Protein AF-A0AAW6LX76-F1 (afdb_monomer_lite)

pLDDT: mean 76.54, std 14.99, range [46.91, 90.88]

Sequence (80 aa):
MLSKFRREAAVLAAYLSQFDNTDTAYAQQSPYVGMTDKTRAQMHADYQQACRWLAAIEYTDADIAALAHMRRRYGFPTEP

Foldseek 3Di:
DLVVQLVLLVVLLVVLVVLVPPPVVVVVVPPCPPDDVVNSVVSVVSNVLSVCSNVDPDDDVVSVVVSLVVCVVVVHDPDD

Radius of gyration: 13.62 Å; chains: 1; bounding box: 27×22×40 Å

Structure (mmCIF, N/CA/C/O backbone):
data_AF-A0AAW6LX76-F1
#
_entry.id   AF-A0AAW6LX76-F1
#
loop_
_atom_site.group_PDB
_atom_site.id
_atom_site.type_symbol
_atom_site.label_atom_id
_atom_site.label_alt_id
_atom_site.label_comp_id
_atom_site.label_asym_id
_atom_site.label_entity_id
_atom_site.label_seq_id
_atom_site.pdbx_PDB_ins_code
_atom_site.Cartn_x
_atom_site.Cartn_y
_atom_site.Cartn_z
_atom_site.occupancy
_atom_site.B_iso_or_equiv
_atom_site.auth_seq_id
_atom_site.auth_comp_id
_atom_site.auth_asym_id
_atom_site.auth_atom_id
_atom_site.pdbx_PDB_model_num
ATOM 1 N N . MET A 1 1 ? -5.596 8.622 14.633 1.00 60.38 1 MET A N 1
ATOM 2 C CA . MET A 1 1 ? -4.655 7.619 14.079 1.00 60.38 1 MET A CA 1
ATOM 3 C C . MET A 1 1 ? -5.224 6.905 12.849 1.00 60.38 1 MET A C 1
ATOM 5 O O . MET A 1 1 ? -4.548 6.914 11.831 1.00 60.38 1 MET A O 1
ATOM 9 N N . LEU A 1 2 ? -6.475 6.415 12.881 1.00 66.44 2 LEU A N 1
ATOM 10 C CA . LEU A 1 2 ? -7.134 5.701 11.761 1.00 66.44 2 LEU A CA 1
ATOM 11 C C . LEU A 1 2 ? -7.183 6.472 10.439 1.00 66.44 2 LEU A C 1
ATOM 13 O O . LEU A 1 2 ? -6.880 5.936 9.375 1.00 66.44 2 LEU A O 1
ATOM 17 N N . SER A 1 3 ? -7.488 7.763 10.519 1.00 76.00 3 SER A N 1
ATOM 18 C CA . SER A 1 3 ? -7.504 8.667 9.370 1.00 76.00 3 SER A CA 1
ATOM 19 C C . SER A 1 3 ? -6.121 8.885 8.745 1.00 76.00 3 SER A C 1
ATOM 21 O O . SER A 1 3 ? -6.027 9.032 7.529 1.00 76.00 3 SER A O 1
ATOM 23 N N . LYS A 1 4 ? -5.044 8.871 9.545 1.00 83.56 4 LYS A N 1
ATOM 24 C CA . LYS A 1 4 ? -3.662 9.052 9.067 1.00 83.56 4 LYS A CA 1
ATOM 25 C C . LYS A 1 4 ? -3.168 7.807 8.332 1.00 83.56 4 LYS A C 1
ATOM 27 O O . LYS A 1 4 ? -2.721 7.925 7.198 1.00 83.56 4 LYS A O 1
ATOM 32 N N . PHE A 1 5 ? -3.347 6.627 8.929 1.00 85.50 5 PHE A N 1
AT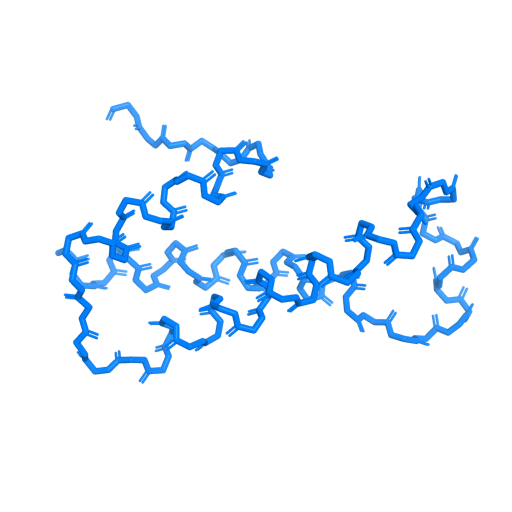OM 33 C CA . PHE A 1 5 ? -2.974 5.350 8.314 1.00 85.50 5 PHE A CA 1
ATOM 34 C C . PHE A 1 5 ? -3.650 5.156 6.950 1.00 85.50 5 PHE A C 1
ATOM 36 O O . PHE A 1 5 ? -2.980 4.927 5.945 1.00 85.50 5 PHE A O 1
ATOM 43 N N . ARG A 1 6 ? -4.974 5.356 6.879 1.00 84.81 6 ARG A N 1
ATOM 44 C CA . ARG A 1 6 ? -5.711 5.249 5.610 1.00 84.81 6 ARG A CA 1
ATOM 45 C C . ARG A 1 6 ? -5.250 6.274 4.579 1.00 84.81 6 ARG A C 1
ATOM 47 O O . ARG A 1 6 ? -5.138 5.941 3.406 1.00 84.81 6 ARG A O 1
ATOM 54 N N . ARG A 1 7 ? -4.946 7.508 4.993 1.00 87.44 7 ARG A N 1
ATOM 55 C CA . ARG A 1 7 ? -4.422 8.537 4.084 1.00 87.44 7 ARG A CA 1
ATOM 56 C C . ARG A 1 7 ? -3.054 8.152 3.525 1.00 87.44 7 ARG A C 1
ATOM 58 O O . ARG A 1 7 ? -2.810 8.325 2.337 1.00 87.44 7 ARG A O 1
ATOM 65 N N . GLU A 1 8 ? -2.171 7.622 4.359 1.00 89.19 8 GLU A N 1
ATOM 66 C CA . GLU A 1 8 ? -0.849 7.172 3.931 1.00 89.19 8 GLU A CA 1
ATOM 67 C C . GLU A 1 8 ? -0.918 5.960 2.997 1.00 89.19 8 GLU A C 1
ATOM 69 O O . GLU A 1 8 ? -0.194 5.933 1.999 1.00 89.19 8 GLU A O 1
ATOM 74 N N . ALA A 1 9 ? -1.820 5.014 3.273 1.00 89.06 9 ALA A N 1
ATOM 75 C CA . ALA A 1 9 ? -2.123 3.901 2.379 1.00 89.06 9 ALA A CA 1
ATOM 76 C C . ALA A 1 9 ? -2.733 4.390 1.052 1.00 89.06 9 ALA A C 1
ATOM 78 O O . ALA A 1 9 ? -2.377 3.873 -0.002 1.00 89.06 9 ALA A O 1
ATOM 79 N N . ALA A 1 10 ? -3.578 5.431 1.075 1.00 88.88 10 ALA A N 1
ATOM 80 C CA . ALA A 1 10 ? -4.176 6.028 -0.125 1.00 88.88 10 ALA A CA 1
ATOM 81 C C . ALA A 1 10 ? -3.123 6.657 -1.032 1.00 88.88 10 ALA A C 1
ATOM 83 O O . ALA A 1 10 ? -3.112 6.410 -2.234 1.00 88.88 10 ALA A O 1
ATOM 84 N N . VAL A 1 11 ? -2.216 7.444 -0.448 1.00 89.06 11 VAL A N 1
ATOM 85 C CA . VAL A 1 11 ? -1.103 8.056 -1.181 1.00 89.06 11 VAL A CA 1
ATOM 86 C C . VAL A 1 11 ? -0.216 6.978 -1.798 1.00 89.06 11 VAL A C 1
ATOM 88 O O . VAL A 1 11 ? 0.175 7.099 -2.955 1.00 89.06 11 VAL A O 1
ATOM 91 N N . LEU A 1 12 ? 0.066 5.909 -1.050 1.00 87.81 12 LEU A N 1
ATOM 92 C CA . LEU A 1 12 ? 0.868 4.800 -1.550 1.00 87.81 12 LEU A CA 1
ATOM 93 C C . LEU A 1 12 ? 0.162 4.059 -2.697 1.00 87.81 12 LEU A C 1
ATOM 95 O O . LEU A 1 12 ? 0.778 3.817 -3.730 1.00 87.81 12 LEU A O 1
ATOM 99 N N . ALA A 1 13 ? -1.131 3.760 -2.559 1.00 88.75 13 ALA A N 1
ATOM 100 C CA . ALA A 1 13 ? -1.918 3.113 -3.606 1.00 88.75 13 ALA A CA 1
ATOM 101 C C . ALA A 1 13 ? -2.003 3.972 -4.880 1.00 88.75 13 ALA A C 1
ATOM 103 O O . ALA A 1 13 ? -1.851 3.449 -5.978 1.00 88.75 13 ALA A O 1
ATOM 104 N N . ALA A 1 14 ? -2.190 5.288 -4.742 1.00 87.94 14 ALA A N 1
ATOM 105 C CA . ALA A 1 14 ? -2.239 6.225 -5.866 1.00 87.94 14 ALA A CA 1
ATOM 106 C C . ALA A 1 14 ? -0.878 6.424 -6.554 1.00 87.94 14 ALA A C 1
ATOM 108 O O . ALA A 1 14 ? -0.815 6.757 -7.735 1.00 87.94 14 ALA A O 1
ATOM 109 N N . TYR A 1 15 ? 0.222 6.249 -5.821 1.00 85.38 15 TYR A N 1
ATOM 110 C CA . TYR A 1 15 ? 1.553 6.214 -6.414 1.00 85.38 15 TYR A CA 1
ATOM 111 C C . TYR A 1 15 ? 1.763 4.916 -7.192 1.00 85.38 15 TYR A C 1
ATOM 113 O O . TYR A 1 15 ? 2.152 4.952 -8.355 1.00 85.38 15 TYR A O 1
ATOM 121 N N . LEU A 1 16 ? 1.450 3.772 -6.577 1.00 85.81 16 LEU A N 1
ATOM 122 C CA . LEU A 1 16 ? 1.678 2.464 -7.185 1.00 85.81 16 LEU A CA 1
ATOM 123 C C . LEU A 1 16 ? 0.756 2.186 -8.382 1.00 85.81 16 LEU A C 1
ATOM 125 O O . LEU A 1 16 ? 1.181 1.524 -9.326 1.00 85.81 16 LEU A O 1
ATOM 129 N N . SER A 1 17 ? -0.454 2.755 -8.413 1.00 82.62 17 SER A N 1
ATOM 130 C CA . SER A 1 17 ? -1.367 2.625 -9.557 1.00 82.62 17 SER A CA 1
ATOM 131 C C . SER A 1 17 ? -0.802 3.209 -10.856 1.00 82.62 17 SER A C 1
ATOM 133 O O . SER A 1 17 ? -1.191 2.782 -11.940 1.00 82.62 17 SER A O 1
ATOM 135 N N . GLN A 1 18 ? 0.157 4.139 -10.776 1.00 79.00 18 GLN A N 1
ATOM 136 C CA . GLN A 1 18 ? 0.838 4.690 -11.954 1.00 79.00 18 GLN A CA 1
ATOM 137 C C . GLN A 1 18 ? 1.670 3.623 -12.681 1.00 79.00 18 GLN A C 1
ATOM 139 O O . GLN A 1 18 ? 1.868 3.717 -13.891 1.00 79.00 18 GLN A O 1
ATOM 144 N N . PHE A 1 19 ? 2.115 2.593 -11.955 1.00 71.81 19 PHE A N 1
ATOM 145 C CA . PHE A 1 19 ? 2.944 1.494 -12.455 1.00 71.81 19 PHE A CA 1
ATOM 146 C C . PHE A 1 19 ? 2.130 0.246 -12.825 1.00 71.81 19 PHE A C 1
ATOM 148 O O . PHE A 1 19 ? 2.628 -0.621 -13.549 1.00 71.81 19 PHE A O 1
ATOM 155 N N . ASP A 1 20 ? 0.882 0.165 -12.356 1.00 66.88 20 ASP A N 1
ATOM 156 C CA . ASP A 1 20 ? -0.046 -0.933 -12.649 1.00 66.88 20 ASP A CA 1
ATOM 157 C C . ASP A 1 20 ? -0.722 -0.802 -14.026 1.00 66.88 20 ASP A C 1
ATOM 159 O O . ASP A 1 20 ? -1.348 -1.740 -14.520 1.00 66.88 20 ASP A O 1
ATOM 163 N N . ASN A 1 21 ? -0.551 0.344 -14.699 1.00 59.50 21 ASN A N 1
ATOM 164 C CA . ASN A 1 21 ? -1.020 0.516 -16.069 1.00 59.50 21 ASN A CA 1
ATOM 165 C C . ASN A 1 21 ? -0.317 -0.485 -16.999 1.00 59.50 21 ASN A C 1
ATOM 167 O O . ASN A 1 21 ? 0.885 -0.425 -17.273 1.00 59.50 21 ASN A O 1
ATOM 171 N N . THR A 1 22 ? -1.115 -1.430 -17.483 1.00 53.47 22 THR A N 1
ATOM 172 C CA . THR A 1 22 ? -0.761 -2.465 -18.460 1.00 53.47 22 THR A CA 1
ATOM 173 C C . THR A 1 22 ? -0.841 -1.959 -19.895 1.00 53.47 22 THR A C 1
ATOM 175 O O . THR A 1 22 ? -0.602 -2.731 -20.821 1.00 53.47 22 THR A O 1
ATOM 178 N N . ASP A 1 23 ? -1.126 -0.669 -20.090 1.00 52.12 23 ASP A N 1
ATOM 179 C CA . ASP A 1 23 ? -1.129 -0.051 -21.405 1.00 52.12 23 ASP A CA 1
ATOM 180 C C . ASP A 1 23 ? 0.286 -0.105 -21.999 1.00 52.12 23 ASP A C 1
ATOM 182 O O . ASP A 1 23 ? 1.211 0.613 -21.603 1.00 52.12 23 ASP A O 1
ATOM 186 N N . THR A 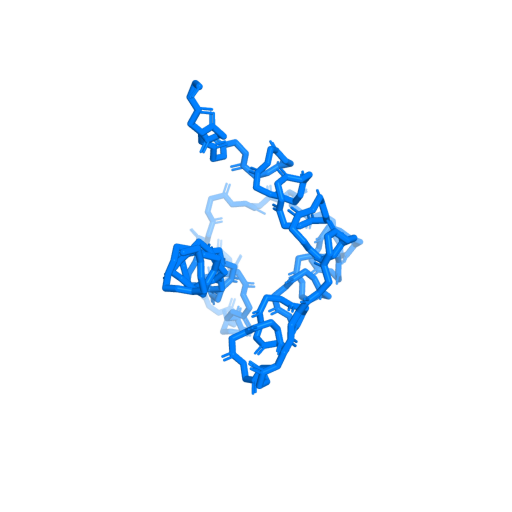1 24 ? 0.474 -1.042 -22.924 1.00 51.72 24 THR A N 1
ATOM 187 C CA . THR A 1 24 ? 1.754 -1.367 -23.554 1.00 51.72 24 THR A CA 1
ATOM 188 C C . THR A 1 24 ? 2.359 -0.185 -24.309 1.00 51.72 24 THR A C 1
ATOM 190 O O . THR A 1 24 ? 3.575 -0.156 -24.493 1.00 51.72 24 THR A O 1
ATOM 193 N N . ALA A 1 25 ? 1.549 0.807 -24.696 1.00 50.75 25 ALA A N 1
ATOM 194 C CA . ALA A 1 25 ? 2.033 2.038 -25.314 1.00 50.75 25 ALA A CA 1
ATOM 195 C C . ALA A 1 25 ? 2.709 2.968 -24.289 1.00 50.75 25 ALA A C 1
ATOM 197 O O . ALA A 1 25 ? 3.771 3.527 -24.563 1.00 50.75 25 ALA A O 1
ATOM 198 N N . TYR A 1 26 ? 2.158 3.062 -23.074 1.00 47.34 26 TYR A N 1
ATOM 199 C CA . TYR A 1 26 ? 2.744 3.836 -21.973 1.00 47.34 26 TYR A CA 1
ATOM 200 C C . TYR A 1 26 ? 3.907 3.098 -21.300 1.00 47.34 26 TYR A C 1
ATOM 202 O O . TYR A 1 26 ? 4.846 3.728 -20.820 1.00 47.34 26 TYR A O 1
ATOM 210 N N . ALA A 1 27 ? 3.900 1.761 -21.311 1.00 48.34 27 ALA A N 1
ATOM 211 C CA . ALA A 1 27 ? 5.008 0.952 -20.805 1.00 48.34 27 ALA A CA 1
ATOM 212 C C . ALA A 1 27 ? 6.314 1.160 -21.600 1.00 48.34 27 ALA A C 1
ATOM 214 O O . ALA A 1 27 ? 7.392 1.044 -21.022 1.00 48.34 27 ALA A O 1
ATOM 215 N N . GLN A 1 28 ? 6.231 1.509 -22.893 1.00 49.59 28 GLN A N 1
ATOM 216 C CA . GLN A 1 28 ? 7.403 1.862 -23.709 1.00 49.59 28 GLN A CA 1
ATOM 217 C C . GLN A 1 28 ? 7.895 3.305 -23.499 1.00 49.59 28 GLN A C 1
ATOM 219 O O . GLN A 1 28 ? 9.057 3.589 -23.777 1.00 49.59 28 GLN A O 1
ATOM 224 N N . GLN A 1 29 ? 7.038 4.211 -23.013 1.00 48.12 29 GLN A N 1
ATOM 225 C CA . GLN A 1 29 ? 7.369 5.626 -22.773 1.00 48.12 29 GLN A CA 1
ATOM 226 C C . GLN A 1 29 ? 7.584 5.975 -21.294 1.00 48.12 29 GLN A C 1
ATOM 228 O O . GLN A 1 29 ? 8.035 7.076 -20.978 1.00 48.12 29 GLN A O 1
ATOM 233 N N . SER A 1 30 ? 7.275 5.058 -20.379 1.00 49.28 30 SER A N 1
ATOM 234 C CA . SER A 1 30 ? 7.546 5.236 -18.958 1.00 49.28 30 SER A CA 1
ATOM 235 C C . SER A 1 30 ? 9.064 5.327 -18.748 1.00 49.28 30 SER A C 1
ATOM 237 O O . SER A 1 30 ? 9.791 4.489 -19.284 1.00 49.28 30 SER A O 1
ATOM 239 N N . PRO A 1 31 ? 9.583 6.282 -17.952 1.00 52.22 31 PRO A N 1
ATOM 240 C CA . PRO A 1 31 ? 11.024 6.475 -17.720 1.00 52.22 31 PRO A CA 1
ATOM 241 C C . PRO A 1 31 ? 11.721 5.290 -17.017 1.00 52.22 31 PRO A C 1
ATOM 243 O O . PRO A 1 31 ? 12.890 5.372 -16.652 1.00 52.22 31 PRO A O 1
ATOM 246 N N . TYR A 1 32 ? 11.015 4.174 -16.842 1.00 53.84 32 TYR A N 1
ATOM 247 C CA . TYR A 1 32 ? 11.441 2.950 -16.180 1.00 53.84 32 TYR A CA 1
ATOM 248 C C . TYR A 1 32 ? 11.700 1.805 -17.169 1.00 53.84 32 TYR A C 1
ATOM 250 O O . TYR A 1 32 ? 11.454 0.636 -16.858 1.00 53.84 32 TYR A O 1
ATOM 258 N N . VAL A 1 33 ? 12.236 2.139 -18.350 1.00 46.94 33 VAL A N 1
ATOM 259 C CA . VAL A 1 33 ? 12.875 1.201 -19.288 1.00 46.94 33 VAL A CA 1
ATOM 260 C C . VAL A 1 33 ? 14.076 0.561 -18.572 1.00 46.94 33 VAL A C 1
ATOM 262 O O . VAL A 1 33 ? 15.197 1.054 -18.629 1.00 46.94 33 VAL A O 1
ATOM 265 N N . GLY A 1 34 ? 13.818 -0.482 -17.781 1.00 52.53 34 GLY A N 1
ATOM 266 C CA . GLY A 1 34 ? 14.809 -1.110 -16.899 1.00 52.53 34 GLY A CA 1
ATOM 267 C C . GLY A 1 34 ? 14.237 -1.795 -15.654 1.00 52.53 34 GLY A C 1
ATOM 268 O O . GLY A 1 34 ? 14.965 -2.519 -14.974 1.00 52.53 34 GLY A O 1
ATOM 269 N N . MET A 1 35 ? 12.945 -1.623 -15.340 1.00 56.50 35 MET A N 1
ATOM 270 C CA . MET A 1 35 ? 12.301 -2.458 -14.321 1.00 56.50 35 MET A CA 1
ATOM 271 C C . MET A 1 35 ? 12.166 -3.891 -14.831 1.00 56.50 35 MET A C 1
ATOM 273 O O . MET A 1 35 ? 11.425 -4.163 -15.770 1.00 56.50 35 MET A O 1
ATOM 277 N N . THR A 1 36 ? 12.886 -4.813 -14.195 1.00 61.59 36 THR A N 1
ATOM 278 C CA . THR A 1 36 ? 12.710 -6.249 -14.432 1.00 61.59 36 THR A CA 1
ATOM 279 C C . THR A 1 36 ? 11.296 -6.679 -14.034 1.00 61.59 36 THR A C 1
ATOM 281 O O . THR A 1 36 ? 10.699 -6.097 -13.124 1.00 61.59 36 THR A O 1
ATOM 284 N N . ASP A 1 37 ? 10.767 -7.735 -14.657 1.00 63.06 37 ASP A N 1
ATOM 285 C CA . ASP A 1 37 ? 9.430 -8.275 -14.350 1.00 63.06 37 ASP A CA 1
ATOM 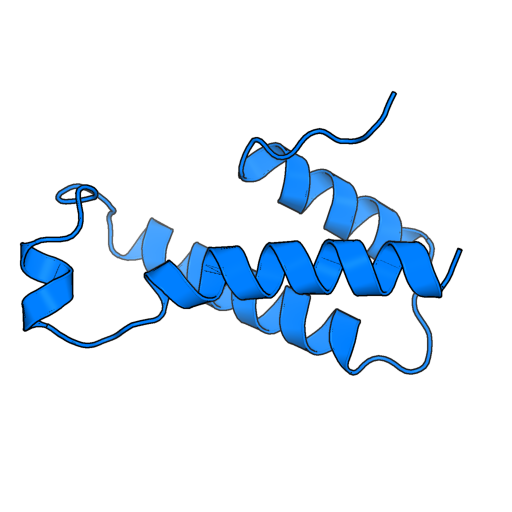286 C C . ASP A 1 37 ? 9.236 -8.569 -12.851 1.00 63.06 37 ASP A C 1
ATOM 288 O O . ASP A 1 37 ? 8.142 -8.423 -12.304 1.00 63.06 37 ASP A O 1
ATOM 292 N N . LYS A 1 38 ? 10.329 -8.899 -12.150 1.00 61.84 38 LYS A N 1
ATOM 293 C CA . LYS A 1 38 ? 10.357 -9.105 -10.698 1.00 61.84 38 LYS A CA 1
ATOM 294 C C . LYS A 1 38 ? 10.027 -7.832 -9.911 1.00 61.84 38 LYS A C 1
ATOM 296 O O . LYS A 1 38 ? 9.307 -7.900 -8.916 1.00 61.84 38 LYS A O 1
ATOM 301 N N . THR A 1 39 ? 10.514 -6.676 -10.354 1.00 75.62 39 THR A N 1
ATOM 302 C CA . THR A 1 39 ? 10.197 -5.377 -9.744 1.00 75.62 39 THR A CA 1
ATOM 303 C C . THR A 1 39 ? 8.733 -5.013 -9.977 1.00 75.62 39 THR A C 1
ATOM 305 O O . THR A 1 39 ? 8.073 -4.523 -9.063 1.00 75.62 39 THR A O 1
ATOM 308 N N . ARG A 1 40 ? 8.191 -5.334 -11.158 1.00 73.75 40 ARG A N 1
ATOM 309 C CA . ARG A 1 40 ? 6.781 -5.087 -11.483 1.00 73.75 40 ARG A CA 1
ATOM 310 C C . ARG A 1 40 ? 5.833 -5.941 -10.643 1.00 73.75 40 ARG A C 1
ATOM 312 O O . ARG A 1 40 ? 4.877 -5.415 -10.083 1.00 73.75 40 ARG A O 1
ATOM 319 N N . ALA A 1 41 ? 6.131 -7.231 -10.491 1.00 79.44 41 ALA A N 1
ATOM 320 C CA . ALA A 1 41 ? 5.353 -8.127 -9.637 1.00 79.44 41 ALA A CA 1
ATOM 321 C C . ALA A 1 41 ? 5.353 -7.666 -8.168 1.00 79.44 41 ALA A C 1
ATOM 323 O O . ALA A 1 41 ? 4.312 -7.697 -7.513 1.00 79.44 41 ALA A O 1
ATOM 324 N N . GLN A 1 42 ? 6.496 -7.182 -7.664 1.00 83.06 42 GLN A N 1
ATOM 325 C CA . GLN A 1 42 ? 6.582 -6.628 -6.312 1.00 83.06 42 GLN A CA 1
ATOM 326 C C . GLN A 1 42 ? 5.747 -5.350 -6.161 1.00 83.06 42 GLN A C 1
ATOM 328 O O . GLN A 1 42 ? 5.033 -5.216 -5.171 1.00 83.06 42 GLN A O 1
ATOM 333 N N . MET A 1 43 ? 5.793 -4.436 -7.136 1.00 83.50 43 MET A N 1
ATOM 334 C CA . MET A 1 43 ? 4.974 -3.217 -7.118 1.00 83.50 43 MET A CA 1
ATOM 335 C C . MET A 1 43 ? 3.478 -3.523 -7.176 1.00 83.50 43 MET A C 1
ATOM 337 O O . MET A 1 43 ? 2.702 -2.893 -6.463 1.00 83.50 43 MET A O 1
ATOM 341 N N . HIS A 1 44 ? 3.074 -4.517 -7.970 1.00 84.12 44 HIS A N 1
ATOM 342 C CA . HIS A 1 44 ? 1.684 -4.958 -8.036 1.00 84.12 44 HIS A CA 1
ATOM 343 C C . HIS A 1 44 ? 1.213 -5.560 -6.703 1.00 84.12 44 HIS A C 1
ATOM 345 O O . HIS A 1 44 ? 0.134 -5.230 -6.213 1.00 84.12 44 HIS A O 1
ATOM 351 N N . ALA A 1 45 ? 2.035 -6.400 -6.067 1.00 87.62 45 ALA A N 1
ATOM 352 C CA . ALA A 1 45 ? 1.728 -6.946 -4.745 1.00 87.62 45 ALA A CA 1
ATOM 353 C C . ALA A 1 45 ? 1.623 -5.840 -3.677 1.00 87.62 45 ALA A C 1
ATOM 355 O O . ALA A 1 45 ? 0.691 -5.834 -2.872 1.00 87.62 45 ALA A O 1
ATOM 356 N N . ASP A 1 46 ? 2.544 -4.875 -3.709 1.00 89.94 46 ASP A N 1
ATOM 357 C CA . ASP A 1 46 ? 2.561 -3.715 -2.816 1.00 89.94 46 ASP A CA 1
ATOM 358 C C . ASP A 1 46 ? 1.315 -2.824 -3.031 1.00 89.94 46 ASP A C 1
ATOM 360 O O . ASP A 1 46 ? 0.704 -2.359 -2.064 1.00 89.94 46 ASP A O 1
ATOM 364 N N . TYR A 1 47 ? 0.875 -2.650 -4.284 1.00 88.75 47 TYR A N 1
ATOM 365 C CA . TYR A 1 47 ? -0.356 -1.938 -4.642 1.00 88.75 47 TYR A CA 1
ATOM 366 C C . TYR A 1 47 ? -1.591 -2.627 -4.057 1.00 88.75 47 TYR A C 1
ATOM 368 O O . TYR A 1 47 ? -2.380 -1.999 -3.346 1.00 88.75 47 TYR A O 1
ATOM 376 N N . GLN A 1 48 ? -1.730 -3.936 -4.289 1.00 90.38 48 GLN A N 1
ATOM 377 C CA . GLN A 1 48 ? -2.837 -4.718 -3.741 1.00 90.38 48 GLN A CA 1
ATOM 378 C C . GLN A 1 48 ? -2.876 -4.645 -2.211 1.00 90.38 48 GLN A C 1
ATOM 380 O O . GLN A 1 48 ? -3.954 -4.526 -1.624 1.00 90.38 48 GLN A O 1
ATOM 385 N N . GLN A 1 49 ? -1.714 -4.685 -1.555 1.00 90.88 49 GLN A N 1
ATOM 386 C CA . GLN A 1 49 ? -1.626 -4.575 -0.104 1.00 90.88 49 GLN A CA 1
ATOM 387 C C . GLN A 1 49 ? -2.076 -3.193 0.396 1.00 90.88 49 GLN A C 1
ATOM 389 O O . GLN A 1 49 ? -2.846 -3.113 1.355 1.00 90.88 49 GLN A O 1
ATOM 394 N N . ALA A 1 50 ? -1.683 -2.110 -0.280 1.00 89.62 50 ALA A N 1
ATOM 395 C CA . ALA A 1 50 ? -2.160 -0.765 0.040 1.00 89.62 50 ALA A CA 1
ATOM 396 C C . ALA A 1 50 ? -3.688 -0.635 -0.135 1.00 89.62 50 ALA A C 1
ATOM 398 O O . ALA A 1 50 ? -4.362 -0.059 0.722 1.00 89.62 50 ALA A O 1
ATOM 399 N N . CYS A 1 51 ? -4.260 -1.236 -1.185 1.00 88.50 51 CYS A N 1
ATOM 400 C CA . CYS A 1 51 ? -5.712 -1.310 -1.384 1.00 88.50 51 CYS A CA 1
ATOM 401 C C . CYS A 1 51 ? -6.432 -2.096 -0.281 1.00 88.50 51 CYS A C 1
ATOM 403 O O . CYS A 1 51 ? -7.504 -1.685 0.164 1.00 88.50 51 CYS A O 1
ATOM 405 N N . ARG A 1 52 ? -5.842 -3.191 0.210 1.00 90.19 52 ARG A N 1
ATOM 406 C CA . ARG A 1 52 ? -6.400 -3.944 1.345 1.00 90.19 52 ARG A CA 1
ATOM 407 C C . ARG A 1 52 ? -6.444 -3.094 2.608 1.00 90.19 52 ARG A C 1
ATOM 409 O O . ARG A 1 52 ? -7.476 -3.060 3.267 1.00 90.19 52 ARG A O 1
ATOM 416 N N . TRP A 1 53 ? -5.381 -2.354 2.910 1.00 90.19 53 TRP A N 1
ATOM 417 C CA . TRP A 1 53 ? -5.354 -1.446 4.061 1.00 90.19 53 TRP A CA 1
ATOM 418 C C . TRP A 1 53 ? -6.335 -0.277 3.949 1.00 90.19 53 TRP A C 1
ATOM 420 O O . TRP A 1 53 ? -6.852 0.186 4.964 1.00 90.19 53 TRP A O 1
ATOM 430 N N . LEU A 1 54 ? -6.634 0.180 2.731 1.00 86.69 54 LEU A N 1
ATOM 431 C CA . LEU A 1 54 ? -7.677 1.179 2.495 1.00 86.69 54 LEU A CA 1
ATOM 432 C C . LEU A 1 54 ? -9.076 0.655 2.815 1.00 86.69 54 LEU A C 1
ATOM 434 O O . LEU A 1 54 ? -9.868 1.366 3.433 1.00 86.69 54 LEU A O 1
ATOM 438 N N . ALA A 1 55 ? -9.367 -0.574 2.388 1.00 86.19 55 ALA A N 1
ATOM 439 C CA . ALA A 1 55 ? -10.662 -1.219 2.588 1.00 86.19 55 ALA A CA 1
ATOM 440 C C . ALA A 1 55 ? -10.828 -1.826 3.993 1.00 86.19 55 ALA A C 1
ATOM 442 O O . ALA A 1 55 ? -11.948 -2.135 4.400 1.00 86.19 55 ALA A O 1
ATOM 443 N N . ALA A 1 56 ? -9.735 -2.000 4.739 1.00 85.75 56 ALA A N 1
ATOM 444 C CA . ALA A 1 56 ? -9.756 -2.607 6.059 1.00 85.75 56 ALA A CA 1
ATOM 445 C C . ALA A 1 56 ? -10.527 -1.744 7.074 1.00 85.75 56 ALA A C 1
ATOM 447 O O . ALA A 1 56 ? -10.307 -0.533 7.221 1.00 85.75 56 ALA A O 1
ATOM 448 N N . ILE A 1 57 ? -11.444 -2.389 7.799 1.00 81.94 57 ILE A N 1
ATOM 449 C CA . ILE A 1 57 ? -12.238 -1.768 8.869 1.00 81.94 57 ILE A CA 1
ATOM 450 C C . ILE A 1 57 ? -11.354 -1.522 10.098 1.00 81.94 57 ILE A C 1
ATOM 452 O O . ILE A 1 57 ? -11.447 -0.461 10.713 1.00 81.94 57 ILE A O 1
ATOM 456 N N . GLU A 1 58 ? -10.439 -2.452 10.368 1.00 83.38 58 GLU A N 1
ATOM 457 C CA . GLU A 1 58 ? -9.464 -2.419 11.454 1.00 83.38 58 GLU A CA 1
ATOM 458 C C . GLU A 1 58 ? -8.066 -2.705 10.903 1.00 83.38 58 GLU A C 1
ATOM 460 O O . GLU A 1 58 ? -7.913 -3.356 9.871 1.00 83.38 58 GLU A O 1
ATOM 465 N N . TYR A 1 59 ? -7.042 -2.212 11.588 1.00 80.62 59 TYR A N 1
ATOM 466 C CA . TYR A 1 59 ? -5.646 -2.487 11.272 1.00 80.62 59 TYR A CA 1
ATOM 467 C C . TYR A 1 59 ? -4.872 -2.670 12.575 1.00 80.62 59 TYR A C 1
ATOM 469 O O . TYR A 1 59 ? -5.264 -2.171 13.632 1.00 80.62 59 TYR A O 1
ATOM 477 N N . THR A 1 60 ? -3.760 -3.381 12.487 1.00 87.94 60 THR A N 1
ATOM 478 C CA . THR A 1 60 ? -2.898 -3.705 13.622 1.00 87.94 60 THR A CA 1
ATOM 479 C C . THR A 1 60 ? -1.668 -2.799 13.667 1.00 87.94 60 THR A C 1
ATOM 481 O O . THR A 1 60 ? -1.316 -2.145 12.682 1.00 87.94 60 THR A O 1
ATOM 484 N N . ASP A 1 61 ? -0.947 -2.799 14.788 1.00 86.94 61 ASP A N 1
ATOM 485 C CA . ASP A 1 61 ? 0.364 -2.138 14.865 1.00 86.94 61 ASP A CA 1
ATOM 486 C C . ASP A 1 61 ? 1.365 -2.728 13.857 1.00 86.94 61 ASP A C 1
ATOM 488 O O . ASP A 1 61 ? 2.232 -2.020 13.338 1.00 86.94 61 ASP A O 1
ATOM 492 N N . ALA A 1 62 ? 1.207 -4.011 13.510 1.00 89.25 62 ALA A N 1
ATOM 493 C CA . ALA A 1 62 ? 1.993 -4.654 12.465 1.00 89.25 62 ALA A CA 1
ATOM 494 C C . ALA A 1 62 ? 1.691 -4.065 11.077 1.00 89.25 62 ALA A C 1
ATOM 496 O O . ALA A 1 62 ? 2.617 -3.850 10.296 1.00 89.25 62 ALA A O 1
ATOM 497 N N . ASP A 1 63 ? 0.428 -3.738 10.787 1.00 89.25 63 ASP A N 1
ATOM 498 C CA . ASP A 1 63 ? 0.044 -3.070 9.539 1.00 89.25 63 ASP A CA 1
ATOM 499 C C . ASP A 1 63 ? 0.630 -1.659 9.457 1.00 89.25 63 ASP A C 1
ATOM 501 O O . ASP A 1 63 ? 1.122 -1.253 8.404 1.00 89.25 63 ASP A O 1
ATOM 505 N N . ILE A 1 64 ? 0.648 -0.924 10.574 1.00 87.88 64 ILE A N 1
ATOM 506 C CA . ILE A 1 64 ? 1.281 0.400 10.650 1.00 87.88 64 ILE A CA 1
ATOM 507 C C . ILE A 1 64 ? 2.783 0.290 10.359 1.00 87.88 64 ILE A C 1
ATOM 509 O O . ILE A 1 64 ? 3.312 1.040 9.534 1.00 87.88 64 ILE A O 1
ATOM 513 N N . ALA A 1 65 ? 3.474 -0.662 10.993 1.00 89.06 65 ALA A N 1
ATOM 514 C CA . ALA A 1 65 ? 4.898 -0.892 10.763 1.00 89.06 65 ALA A CA 1
ATOM 515 C C . ALA A 1 65 ? 5.186 -1.318 9.312 1.00 89.06 65 ALA A C 1
ATOM 517 O O . ALA A 1 65 ? 6.137 -0.831 8.693 1.00 89.06 65 ALA A O 1
ATOM 518 N N . ALA A 1 66 ? 4.340 -2.180 8.743 1.00 90.56 66 ALA A N 1
ATOM 519 C CA . ALA A 1 66 ? 4.443 -2.625 7.360 1.00 90.56 66 ALA A CA 1
ATOM 520 C C . ALA A 1 66 ? 4.224 -1.471 6.368 1.00 90.56 66 ALA A C 1
ATOM 522 O O . ALA A 1 66 ? 4.987 -1.337 5.406 1.00 90.56 66 ALA A O 1
ATOM 523 N N . LEU A 1 67 ? 3.244 -0.596 6.617 1.00 89.12 67 LEU A N 1
ATOM 524 C CA . LEU A 1 67 ? 3.009 0.597 5.803 1.00 89.12 67 LEU A CA 1
ATOM 525 C C . LEU A 1 67 ? 4.203 1.553 5.864 1.00 89.12 67 LEU A C 1
ATOM 527 O O . LEU A 1 67 ? 4.658 2.023 4.822 1.00 89.12 67 LEU A O 1
ATOM 531 N N . ALA A 1 68 ? 4.759 1.797 7.052 1.00 88.75 68 ALA A N 1
ATOM 532 C CA . ALA A 1 68 ? 5.942 2.639 7.214 1.00 88.75 68 ALA A CA 1
ATOM 533 C C . ALA A 1 68 ? 7.159 2.070 6.466 1.00 88.75 68 ALA A C 1
ATOM 535 O O . ALA A 1 68 ? 7.855 2.801 5.756 1.00 88.75 68 ALA A O 1
ATOM 536 N N . HIS A 1 69 ? 7.394 0.758 6.565 1.00 89.56 69 HIS A N 1
ATOM 537 C CA . HIS A 1 69 ? 8.466 0.090 5.831 1.00 89.56 69 HIS A CA 1
ATOM 538 C C . HIS A 1 69 ? 8.272 0.218 4.314 1.00 89.56 69 HIS A C 1
ATOM 540 O O . HIS A 1 69 ? 9.216 0.528 3.582 1.00 89.56 69 HIS A O 1
ATOM 546 N N . MET A 1 70 ? 7.051 -0.000 3.824 1.00 90.12 70 MET A N 1
ATOM 547 C CA . MET A 1 70 ? 6.757 0.096 2.398 1.00 90.12 70 MET A CA 1
ATOM 548 C C . MET A 1 70 ? 6.900 1.532 1.884 1.00 90.12 70 MET A C 1
ATOM 550 O O . MET A 1 70 ? 7.516 1.752 0.848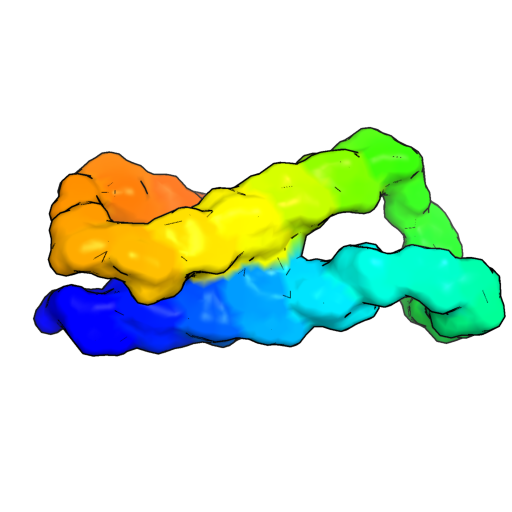 1.00 90.12 70 MET A O 1
ATOM 554 N N . ARG A 1 71 ? 6.453 2.532 2.647 1.00 88.81 71 ARG A N 1
ATOM 555 C CA . ARG A 1 71 ? 6.670 3.951 2.329 1.00 88.81 71 ARG A CA 1
ATOM 556 C C . ARG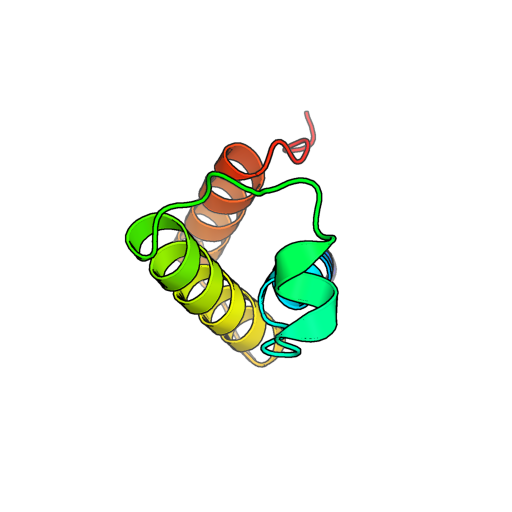 A 1 71 ? 8.156 4.298 2.192 1.00 88.81 71 ARG A C 1
ATOM 558 O O . ARG A 1 71 ? 8.525 4.943 1.213 1.00 88.81 71 ARG A O 1
ATOM 565 N N . ARG A 1 72 ? 9.017 3.808 3.095 1.00 87.56 72 ARG A N 1
ATOM 566 C CA . ARG A 1 72 ? 10.480 4.002 2.998 1.00 87.56 72 ARG A CA 1
ATOM 567 C C . ARG A 1 72 ? 11.077 3.378 1.741 1.00 87.56 72 ARG A C 1
ATOM 569 O O . ARG A 1 72 ? 11.925 4.004 1.113 1.00 87.56 72 ARG A O 1
ATOM 576 N N . ARG A 1 73 ? 10.622 2.180 1.350 1.00 87.00 73 ARG A N 1
ATOM 577 C CA . ARG A 1 73 ? 11.067 1.504 0.115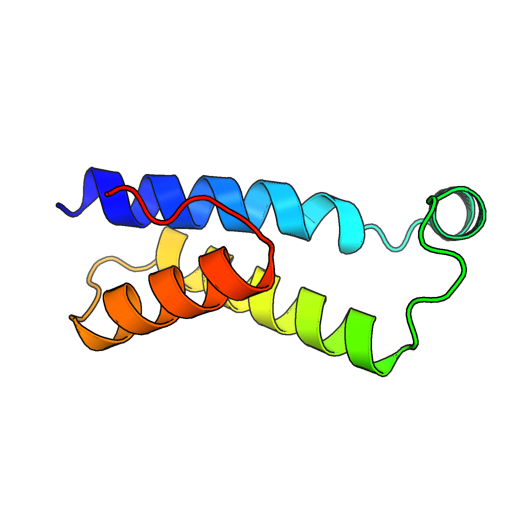 1.00 87.00 73 ARG A CA 1
ATOM 578 C C . ARG A 1 73 ? 10.859 2.380 -1.123 1.00 87.00 73 ARG A C 1
ATOM 580 O O . ARG A 1 73 ? 11.694 2.362 -2.019 1.00 87.00 73 ARG A O 1
ATOM 587 N N . TYR A 1 74 ? 9.776 3.152 -1.144 1.00 85.69 74 TYR A N 1
ATOM 588 C CA . TYR A 1 74 ? 9.424 4.053 -2.244 1.00 85.69 74 TYR A CA 1
ATOM 589 C C . TYR A 1 74 ? 9.866 5.508 -2.019 1.00 85.69 74 TYR A C 1
ATOM 591 O O . TYR A 1 74 ? 9.445 6.398 -2.750 1.00 85.69 74 TYR A O 1
ATOM 599 N N . GLY A 1 75 ? 10.713 5.772 -1.016 1.00 84.00 75 GLY A N 1
ATOM 600 C CA . GLY A 1 75 ? 11.271 7.103 -0.765 1.00 84.00 75 GLY A CA 1
ATOM 601 C C . GLY A 1 75 ? 10.278 8.120 -0.201 1.00 84.00 75 GLY A C 1
ATOM 602 O O . GLY A 1 75 ? 10.587 9.310 -0.152 1.00 84.00 75 GLY A O 1
ATOM 603 N N . PHE A 1 76 ? 9.097 7.685 0.248 1.00 84.12 76 PHE A N 1
ATOM 604 C CA . PHE A 1 76 ? 8.194 8.580 0.958 1.00 84.12 76 PHE A CA 1
ATOM 605 C C . PHE A 1 76 ? 8.813 8.975 2.298 1.00 84.12 76 PHE A C 1
ATOM 607 O O . PHE A 1 76 ? 9.342 8.108 3.004 1.00 84.12 76 PHE A O 1
ATOM 614 N N . PRO A 1 77 ? 8.676 10.245 2.710 1.00 73.19 77 PRO A N 1
ATOM 615 C CA . PRO A 1 77 ? 9.008 10.620 4.067 1.00 73.19 77 PRO A CA 1
ATOM 616 C C . PRO A 1 77 ? 8.111 9.813 5.014 1.00 73.19 77 PRO A C 1
ATOM 618 O O . PRO A 1 77 ? 6.875 9.892 4.971 1.00 73.19 77 PRO A O 1
ATOM 621 N N . THR A 1 78 ? 8.743 8.990 5.847 1.00 63.44 78 THR A N 1
ATOM 622 C CA . THR A 1 78 ? 8.191 8.696 7.165 1.00 63.44 78 THR A CA 1
ATOM 623 C C . THR A 1 78 ? 8.359 9.990 7.933 1.00 63.44 78 THR A C 1
ATOM 625 O O . THR A 1 78 ? 9.495 10.440 8.060 1.00 63.44 78 THR A O 1
ATOM 628 N N . GLU A 1 79 ? 7.260 10.643 8.311 1.00 58.81 79 GLU A N 1
ATOM 629 C CA . GLU A 1 79 ? 7.331 11.875 9.106 1.00 58.81 79 GLU A CA 1
ATOM 630 C C . GLU A 1 79 ? 8.317 11.722 10.286 1.00 58.81 79 GLU A C 1
ATOM 632 O O . GLU A 1 79 ? 8.501 10.596 10.764 1.00 58.81 79 GLU A O 1
ATOM 637 N N . PRO A 1 80 ? 8.971 12.821 10.708 1.00 46.91 80 PRO A N 1
ATOM 638 C CA . PRO A 1 80 ? 9.864 12.831 11.865 1.00 46.91 80 PRO A CA 1
ATOM 639 C C . PRO A 1 80 ? 9.158 12.449 13.172 1.00 46.91 80 PRO A C 1
ATOM 641 O O . PRO A 1 80 ? 7.939 12.717 13.302 1.00 46.91 80 PRO A O 1
#

Organism: Rhodococcus qingshengii (NCBI:txid334542)

Secondary structure (DSSP, 8-state):
-HHHHHHHHHHHHHHHHHHH---HHHHHHSS-TT--HHHHHHHHHHHHHHHHHHH-S---HHHHHHHHHHHHHTT-----